Protein AF-0000000086526548 (afdb_homodimer)

pLDDT: mean 95.58, std 8.76, range [42.34, 98.94]

Organism: NCBI:txid488447

Secondary structure (DSSP, 8-state):
---HHHHHHHHHHHHHHHHHHHHHHHHH-TT----HHHHHHHHHHHHHHHHHHHHTT-/---HHHHHHHHHHHHHHHHHHHHHHHHH-TT----HHHHHHHHHHHHHHHHHHHHTT-

Structure (mmCIF, N/CA/C/O backbone):
data_AF-0000000086526548-model_v1
#
loop_
_entity.id
_entity.type
_entity.pdbx_description
1 polymer 'Uncharacterized protein'
#
loop_
_atom_site.group_PDB
_atom_site.id
_atom_site.type_symbol
_atom_site.label_atom_id
_atom_site.label_alt_id
_atom_site.label_comp_id
_atom_site.label_asym_id
_atom_site.label_entity_id
_atom_site.label_seq_id
_atom_site.pdbx_PDB_ins_code
_atom_site.Cartn_x
_atom_site.Cartn_y
_atom_site.Cartn_z
_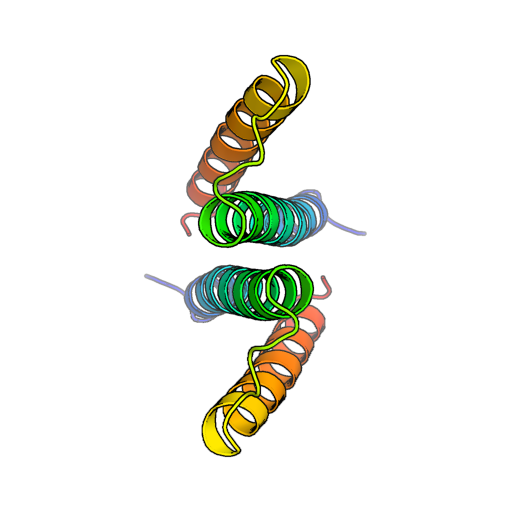atom_site.occupancy
_atom_site.B_iso_or_equiv
_atom_site.auth_seq_id
_atom_site.auth_comp_id
_atom_site.auth_asym_id
_atom_site.auth_atom_id
_atom_site.pdbx_PDB_model_num
ATOM 1 N N . MET A 1 1 ? -2.111 -13.156 -20.609 1 44.5 1 MET A N 1
ATOM 2 C CA . MET A 1 1 ? -3.146 -13.875 -19.875 1 44.5 1 MET A CA 1
ATOM 3 C C . MET A 1 1 ? -3.143 -13.492 -18.406 1 44.5 1 MET A C 1
ATOM 5 O O . MET A 1 1 ? -2.254 -13.898 -17.656 1 44.5 1 MET A O 1
ATOM 9 N N . TRP A 1 2 ? -3.625 -12.289 -18.078 1 61.19 2 TRP A N 1
ATOM 10 C CA . TRP A 1 2 ? -3.695 -11.867 -16.688 1 61.19 2 TRP A CA 1
ATOM 11 C C . TRP A 1 2 ? -4.523 -12.844 -15.859 1 61.19 2 TRP A C 1
ATOM 13 O O . TRP A 1 2 ? -5.664 -13.164 -16.219 1 61.19 2 TRP A O 1
ATOM 23 N N . THR A 1 3 ? -3.812 -13.68 -15.141 1 86.88 3 THR A N 1
ATOM 24 C CA . THR A 1 3 ? -4.582 -14.586 -14.297 1 86.88 3 THR A CA 1
ATOM 25 C C . THR A 1 3 ? -5.305 -13.82 -13.195 1 86.88 3 THR A C 1
ATOM 27 O O . THR A 1 3 ? -4.953 -12.672 -12.891 1 86.88 3 THR A O 1
ATOM 30 N N . GLN A 1 4 ? -6.445 -14.305 -12.828 1 94.06 4 GLN A N 1
ATOM 31 C CA . GLN A 1 4 ? -7.211 -13.805 -11.688 1 94.06 4 GLN A CA 1
ATOM 32 C C . GLN A 1 4 ? -6.297 -13.445 -10.523 1 94.06 4 GLN A C 1
ATOM 34 O O . GLN A 1 4 ? -6.508 -12.438 -9.852 1 94.06 4 GLN A O 1
ATOM 39 N N . ALA A 1 5 ? -5.254 -14.211 -10.352 1 94.19 5 ALA A N 1
ATOM 40 C CA . ALA A 1 5 ? -4.328 -13.953 -9.258 1 94.19 5 ALA A CA 1
ATOM 41 C C . ALA A 1 5 ? -3.584 -12.641 -9.461 1 94.19 5 ALA A C 1
ATOM 43 O O . ALA A 1 5 ? -3.443 -11.844 -8.531 1 94.19 5 ALA A O 1
ATOM 44 N N . ARG A 1 6 ? -3.184 -12.406 -10.695 1 95.12 6 ARG A N 1
ATOM 45 C CA . ARG A 1 6 ? -2.469 -11.172 -10.992 1 95.12 6 ARG A CA 1
ATOM 46 C C . ARG A 1 6 ? -3.365 -9.961 -10.773 1 95.12 6 ARG A C 1
ATOM 48 O O . ARG A 1 6 ? -2.938 -8.961 -10.195 1 95.12 6 ARG A O 1
ATOM 55 N N . ALA A 1 7 ? -4.547 -10.062 -11.211 1 97 7 ALA A N 1
ATOM 56 C CA . ALA A 1 7 ? -5.5 -8.961 -11.047 1 97 7 ALA A CA 1
ATOM 57 C C . ALA A 1 7 ? -5.793 -8.711 -9.57 1 97 7 ALA A C 1
ATOM 59 O O . ALA A 1 7 ? -5.867 -7.555 -9.141 1 97 7 ALA A O 1
ATOM 60 N N . GLU A 1 8 ? -5.887 -9.742 -8.844 1 98.19 8 GLU A N 1
ATOM 61 C CA . GLU A 1 8 ? -6.203 -9.609 -7.426 1 98.19 8 GLU A CA 1
ATOM 62 C C . GLU A 1 8 ? -5.008 -9.086 -6.637 1 98.19 8 GLU A C 1
ATOM 64 O O . GLU A 1 8 ? -5.172 -8.312 -5.688 1 98.19 8 GLU A O 1
ATOM 69 N N . LEU A 1 9 ? -3.809 -9.438 -7.043 1 98.06 9 LEU A N 1
ATOM 70 C CA . LEU A 1 9 ? -2.619 -8.922 -6.379 1 98.06 9 LEU A CA 1
ATOM 71 C C . LEU A 1 9 ? -2.404 -7.449 -6.715 1 98.06 9 LEU A C 1
ATOM 73 O O . LEU A 1 9 ? -1.974 -6.672 -5.863 1 98.06 9 LEU A O 1
ATOM 77 N N . ARG A 1 10 ? -2.762 -7.031 -7.891 1 97.88 10 ARG A N 1
ATOM 78 C CA . ARG A 1 10 ? -2.756 -5.613 -8.234 1 97.88 10 ARG A CA 1
ATOM 79 C C . ARG A 1 10 ? -3.773 -4.844 -7.395 1 97.88 10 ARG A C 1
ATOM 81 O O . ARG A 1 10 ? -3.48 -3.752 -6.902 1 97.88 10 ARG A O 1
ATOM 88 N N . GLU A 1 11 ? -4.945 -5.449 -7.305 1 98.75 11 GLU A N 1
ATOM 89 C CA . GLU A 1 11 ? -5.957 -4.836 -6.453 1 98.75 11 GLU A CA 1
ATOM 90 C C . GLU A 1 11 ? -5.457 -4.691 -5.016 1 98.75 11 GLU A C 1
ATOM 92 O O . GLU A 1 11 ? -5.703 -3.67 -4.371 1 98.75 11 GLU A O 1
ATOM 97 N N . LEU A 1 12 ? -4.723 -5.676 -4.504 1 98.88 12 LEU A N 1
ATOM 98 C CA . LEU A 1 12 ? -4.188 -5.625 -3.148 1 98.88 12 LEU A CA 1
ATOM 99 C C . LEU A 1 12 ? -3.211 -4.465 -2.992 1 98.88 12 LEU A C 1
ATOM 101 O O . LEU A 1 12 ? -3.25 -3.744 -1.992 1 98.88 12 LEU A O 1
ATOM 105 N N . VAL A 1 13 ? -2.396 -4.266 -4.016 1 98.88 13 VAL A N 1
ATOM 106 C CA . VAL A 1 13 ? -1.452 -3.154 -3.998 1 98.88 13 VAL A CA 1
ATOM 107 C C . VAL A 1 13 ? -2.213 -1.83 -3.992 1 98.88 13 VAL A C 1
ATOM 109 O O . VAL A 1 13 ? -1.91 -0.937 -3.199 1 98.88 13 VAL A O 1
ATOM 112 N N . GLU A 1 14 ? -3.244 -1.729 -4.758 1 98.75 14 GLU A N 1
ATOM 113 C CA . GLU A 1 14 ? -4.02 -0.499 -4.887 1 98.75 14 GLU A CA 1
ATOM 114 C C . GLU A 1 14 ? -4.793 -0.197 -3.607 1 98.75 14 GLU A C 1
ATOM 116 O O . GLU A 1 14 ? -4.824 0.947 -3.148 1 98.75 14 GLU A O 1
ATOM 121 N N . VAL A 1 15 ? -5.422 -1.222 -3.076 1 98.94 15 VAL A N 1
ATOM 122 C CA . VAL A 1 15 ? -6.215 -1.038 -1.866 1 98.94 15 VAL A CA 1
ATOM 123 C C . VAL A 1 15 ? -5.297 -0.685 -0.697 1 98.94 15 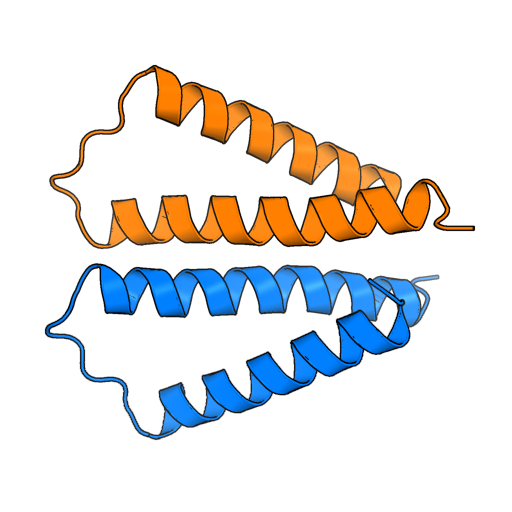VAL A C 1
ATOM 125 O O . VAL A 1 15 ? -5.641 0.154 0.139 1 98.94 15 VAL A O 1
ATOM 128 N N . THR A 1 16 ? -4.133 -1.259 -0.66 1 98.94 16 THR A N 1
ATOM 129 C CA . THR A 1 16 ? -3.156 -0.959 0.382 1 98.94 16 THR A CA 1
ATOM 130 C C . THR A 1 16 ? -2.738 0.507 0.326 1 98.94 16 THR A C 1
ATOM 132 O O . THR A 1 16 ? -2.693 1.186 1.354 1 98.94 16 THR A O 1
ATOM 135 N N . ALA A 1 17 ? -2.461 0.95 -0.827 1 98.94 17 ALA A N 1
ATOM 136 C CA . ALA A 1 17 ? -2.078 2.352 -0.982 1 98.94 17 ALA A CA 1
ATOM 137 C C . ALA A 1 17 ? -3.219 3.279 -0.579 1 98.94 17 ALA A C 1
ATOM 139 O O . ALA A 1 17 ? -2.998 4.281 0.105 1 98.94 17 ALA A O 1
ATOM 140 N N . TRP A 1 18 ? -4.406 2.967 -1.001 1 98.88 18 TRP A N 1
ATOM 141 C CA . TRP A 1 18 ? -5.559 3.807 -0.688 1 98.88 18 TRP A CA 1
ATOM 142 C C . TRP A 1 18 ? -5.77 3.904 0.819 1 98.88 18 TRP A C 1
ATOM 144 O O . TRP A 1 18 ? -5.961 4.996 1.355 1 98.88 18 TRP A O 1
ATOM 154 N N . LEU A 1 19 ? -5.746 2.801 1.525 1 98.94 19 LEU A N 1
ATOM 155 C CA . LEU A 1 19 ? -5.969 2.75 2.967 1 98.94 19 LEU A CA 1
ATOM 156 C C . LEU A 1 19 ? -4.902 3.551 3.709 1 98.94 19 LEU A C 1
ATOM 158 O O . LEU A 1 19 ? -5.223 4.332 4.609 1 98.94 19 LEU A O 1
ATOM 162 N N . ALA A 1 20 ? -3.678 3.373 3.266 1 98.88 20 ALA A N 1
ATOM 163 C CA . ALA A 1 20 ? -2.576 4.082 3.912 1 98.88 20 ALA A CA 1
ATOM 164 C C . ALA A 1 20 ? -2.707 5.59 3.719 1 98.88 20 ALA A C 1
ATOM 166 O O . ALA A 1 20 ? -2.467 6.363 4.648 1 98.88 20 ALA A O 1
ATOM 167 N N . THR A 1 21 ? -3.102 5.992 2.529 1 98.62 21 THR A N 1
ATOM 168 C CA . THR A 1 21 ? -3.32 7.406 2.242 1 98.62 21 THR A CA 1
ATOM 169 C C . THR A 1 21 ? -4.438 7.965 3.117 1 98.62 21 THR A C 1
ATOM 171 O O . THR A 1 21 ? -4.301 9.047 3.695 1 98.62 21 THR A O 1
ATOM 174 N N . TYR A 1 22 ? -5.5 7.27 3.17 1 98.31 22 TYR A N 1
ATOM 175 C CA . TYR A 1 22 ? -6.652 7.668 3.973 1 98.31 22 TYR A CA 1
ATOM 176 C C . TYR A 1 22 ? -6.254 7.879 5.43 1 98.31 22 TYR A C 1
ATOM 178 O O . TYR A 1 22 ? -6.516 8.938 6.004 1 98.31 22 TYR A O 1
ATOM 186 N N . GLU A 1 23 ? -5.578 6.93 6.004 1 98.38 23 GLU A N 1
ATOM 187 C CA . GLU A 1 23 ? -5.191 6.961 7.41 1 98.38 23 GLU A CA 1
ATOM 188 C C . GLU A 1 23 ? -4.191 8.078 7.688 1 98.38 23 GLU A C 1
ATOM 190 O O . GLU A 1 23 ? -4.32 8.805 8.672 1 98.38 23 GLU A O 1
ATOM 195 N N . ALA A 1 24 ? -3.273 8.219 6.812 1 97.62 24 ALA A N 1
ATOM 196 C CA . ALA A 1 24 ? -2.246 9.242 6.988 1 97.62 24 ALA A CA 1
ATOM 197 C C . ALA A 1 24 ? -2.85 10.641 6.898 1 97.62 24 ALA A C 1
ATOM 199 O O . ALA A 1 24 ? -2.461 11.539 7.652 1 97.62 24 ALA A O 1
ATOM 200 N N . THR A 1 25 ? -3.766 10.781 5.922 1 96.69 25 THR A N 1
ATOM 201 C CA . THR A 1 25 ? -4.418 12.078 5.758 1 96.69 25 THR A CA 1
ATOM 202 C C . THR A 1 25 ? -5.18 12.461 7.023 1 96.69 25 THR A C 1
ATOM 204 O O . THR A 1 25 ? -5.059 13.594 7.504 1 96.69 25 THR A O 1
ATOM 207 N N . LEU A 1 26 ? -5.902 11.594 7.586 1 96.31 26 LEU A N 1
ATOM 208 C CA . LEU A 1 26 ? -6.684 11.867 8.789 1 96.31 26 LEU A CA 1
ATOM 209 C C . LEU A 1 26 ? -5.773 12.133 9.977 1 96.31 26 LEU A C 1
ATOM 211 O O . LEU A 1 26 ? -6.078 12.977 10.82 1 96.31 26 LEU A O 1
ATOM 215 N N . ALA A 1 27 ? -4.711 11.367 9.992 1 96.31 27 ALA A N 1
ATOM 216 C CA . ALA A 1 27 ? -3.758 11.547 11.078 1 96.31 27 ALA A CA 1
ATOM 217 C C . ALA A 1 27 ? -3.08 12.914 10.992 1 96.31 27 ALA A C 1
ATOM 219 O O . ALA A 1 27 ? -2.811 13.547 12.016 1 96.31 27 ALA A O 1
ATOM 220 N N . ALA A 1 28 ? -2.828 13.336 9.789 1 93.31 28 ALA A N 1
ATOM 221 C CA . ALA A 1 28 ? -2.088 14.578 9.555 1 93.31 28 ALA A CA 1
ATOM 222 C C . ALA A 1 28 ? -2.998 15.797 9.695 1 93.31 28 ALA A C 1
ATOM 224 O O . ALA A 1 28 ? -2.543 16.875 10.07 1 93.31 28 ALA A O 1
ATOM 225 N N . LYS A 1 29 ? -4.211 15.688 9.367 1 92.12 29 LYS A N 1
ATOM 226 C CA . LYS A 1 29 ? -5.203 16.75 9.453 1 92.12 29 LYS A CA 1
ATOM 227 C C . LYS A 1 29 ? -6.371 16.359 10.352 1 92.12 29 LYS A C 1
ATOM 229 O O . LYS A 1 29 ? -7.422 15.938 9.859 1 92.12 29 LYS A O 1
ATOM 234 N N . ARG A 1 30 ? -6.242 16.594 11.516 1 88.12 30 ARG A N 1
ATOM 235 C CA . ARG A 1 30 ? -7.156 16.078 12.523 1 88.12 30 ARG A CA 1
ATOM 236 C C . ARG A 1 30 ? -8.508 16.766 12.453 1 88.12 30 ARG A C 1
ATOM 238 O O . ARG A 1 30 ? -9.5 16.266 12.992 1 88.12 30 ARG A O 1
ATOM 245 N N . GLU A 1 31 ? -8.508 17.906 11.82 1 93.19 31 GLU A N 1
ATOM 246 C CA . GLU A 1 31 ? -9.758 18.656 11.727 1 93.19 31 GLU A CA 1
ATOM 247 C C . GLU A 1 31 ? -10.695 18.031 10.695 1 93.19 31 GLU A C 1
ATOM 249 O O . GLU A 1 31 ? -11.883 18.359 10.648 1 93.19 31 GLU A O 1
ATOM 254 N N . ILE A 1 32 ? -10.164 17.172 9.852 1 94.06 32 ILE A N 1
ATOM 255 C CA . ILE A 1 32 ? -10.977 16.531 8.828 1 94.06 32 ILE A CA 1
ATOM 256 C C . ILE A 1 32 ? -11.898 15.5 9.469 1 94.06 32 ILE A C 1
ATOM 258 O O . ILE A 1 32 ? -11.438 14.617 10.203 1 94.06 32 ILE A O 1
ATOM 262 N N . GLU A 1 33 ? -13.164 15.688 9.258 1 95.94 33 GLU A N 1
ATOM 263 C CA . GLU A 1 33 ? -14.164 14.695 9.641 1 95.94 33 GLU A CA 1
ATOM 264 C C . GLU A 1 33 ? -14.656 13.914 8.43 1 95.94 33 GLU A C 1
ATOM 266 O O . GLU A 1 33 ? -15.359 14.461 7.574 1 95.94 33 GLU A O 1
ATOM 271 N N . PRO A 1 34 ? -14.32 12.648 8.406 1 96.5 34 PRO A N 1
ATOM 272 C CA . PRO A 1 34 ? -14.773 11.891 7.238 1 96.5 34 PRO A CA 1
ATOM 273 C C . PRO A 1 34 ? -16.297 11.797 7.148 1 96.5 34 PRO A C 1
ATOM 275 O O . PRO A 1 34 ? -16.969 11.742 8.172 1 96.5 34 PRO A O 1
ATOM 278 N N . THR A 1 35 ? -16.766 11.828 5.914 1 97.69 35 THR A N 1
ATOM 279 C CA . THR A 1 35 ? -18.188 11.609 5.688 1 97.69 35 THR A CA 1
ATOM 280 C C . THR A 1 35 ? -18.562 10.156 5.969 1 97.69 35 THR A C 1
ATOM 282 O O . THR A 1 35 ? -17.688 9.289 6.059 1 97.69 35 THR A O 1
ATOM 285 N N . ALA A 1 36 ? -19.812 9.875 6.098 1 97.44 36 ALA A N 1
ATOM 286 C CA . ALA A 1 36 ? -20.297 8.508 6.277 1 97.44 36 ALA A CA 1
ATOM 287 C C . ALA A 1 36 ? -19.891 7.629 5.102 1 97.44 36 ALA A C 1
ATOM 289 O O . ALA A 1 36 ? -19.5 6.477 5.285 1 97.44 36 ALA A O 1
ATOM 290 N N . GLU A 1 37 ? -19.969 8.18 3.938 1 98.25 37 GLU A N 1
ATOM 291 C CA . GLU A 1 37 ? -19.594 7.449 2.73 1 98.25 37 GLU A CA 1
ATOM 292 C C . GLU A 1 37 ? -18.109 7.09 2.74 1 98.25 37 GLU A C 1
ATOM 294 O O . GLU A 1 37 ? -17.734 5.98 2.357 1 98.25 37 GLU A O 1
ATOM 299 N N . ALA A 1 38 ? -17.25 7.914 3.148 1 97.75 38 ALA A N 1
ATOM 300 C CA . ALA A 1 38 ? -15.805 7.676 3.209 1 97.75 38 ALA A CA 1
ATOM 301 C C . ALA A 1 38 ? -15.477 6.582 4.223 1 97.75 38 ALA A C 1
ATOM 303 O O . ALA A 1 38 ? -14.633 5.723 3.967 1 97.75 38 ALA A O 1
ATOM 304 N N . ARG A 1 39 ? -16.188 6.625 5.332 1 98.25 39 ARG A N 1
ATOM 305 C CA . ARG A 1 39 ? -15.984 5.617 6.367 1 98.25 39 ARG A CA 1
ATOM 306 C C . ARG A 1 39 ? -16.406 4.234 5.883 1 98.25 39 ARG A C 1
ATOM 308 O O . ARG A 1 39 ? -15.727 3.24 6.141 1 98.25 39 ARG A O 1
ATOM 315 N N . GLU A 1 40 ? -17.484 4.254 5.199 1 98.56 40 GLU A N 1
ATOM 316 C CA . GLU A 1 40 ? -17.953 2.984 4.66 1 98.56 40 GLU A CA 1
ATOM 317 C C . GLU A 1 40 ? -17 2.426 3.621 1 98.56 40 GLU A C 1
ATOM 319 O O . GLU A 1 40 ? -16.703 1.227 3.613 1 98.56 40 GLU A O 1
ATOM 324 N N . ASN A 1 41 ? -16.531 3.271 2.734 1 98.75 41 ASN A N 1
ATOM 325 C CA . ASN A 1 41 ? -15.555 2.857 1.733 1 98.75 41 ASN A CA 1
ATOM 326 C C . ASN A 1 41 ? -14.281 2.32 2.381 1 98.75 41 ASN A C 1
ATOM 328 O O . ASN A 1 41 ? -13.727 1.319 1.927 1 98.75 41 ASN A O 1
ATOM 332 N N . TYR A 1 42 ? -13.875 2.926 3.432 1 98.81 42 TYR A N 1
ATOM 333 C CA . TYR A 1 42 ? -12.719 2.473 4.191 1 98.81 42 TYR A CA 1
ATOM 334 C C . TYR A 1 42 ? -12.938 1.064 4.734 1 98.81 42 TYR A C 1
ATOM 336 O O . TYR A 1 42 ? -12.094 0.182 4.543 1 98.81 42 TYR A O 1
ATOM 344 N N . HIS A 1 43 ? -14.047 0.845 5.324 1 98.81 43 HIS A N 1
ATOM 345 C CA . HIS A 1 43 ? -14.344 -0.457 5.91 1 98.81 43 HIS A CA 1
ATOM 346 C C . HIS A 1 43 ? -14.383 -1.545 4.844 1 98.81 43 HIS A C 1
ATOM 348 O O . HIS A 1 43 ? -13.852 -2.639 5.043 1 98.81 43 HIS A O 1
ATOM 354 N N . ARG A 1 44 ? -15.008 -1.229 3.691 1 98.88 44 ARG A N 1
ATOM 355 C CA . ARG A 1 44 ? -15.07 -2.189 2.594 1 98.88 44 ARG A CA 1
ATOM 356 C C . ARG A 1 44 ? -13.664 -2.547 2.105 1 98.88 44 ARG A C 1
ATOM 358 O O . ARG A 1 44 ? -13.375 -3.715 1.846 1 98.88 44 ARG A O 1
ATOM 365 N N . LYS A 1 45 ? -12.836 -1.561 2.043 1 98.94 45 LYS A N 1
ATOM 366 C CA . LYS A 1 45 ? -11.484 -1.77 1.534 1 98.94 45 LYS A CA 1
ATOM 367 C C . LYS A 1 45 ? -10.625 -2.518 2.551 1 98.94 45 LYS A C 1
ATOM 369 O O . LYS A 1 45 ? -9.766 -3.318 2.174 1 98.94 45 LYS A O 1
ATOM 374 N N . VAL A 1 46 ? -10.844 -2.281 3.822 1 98.94 46 VAL A N 1
ATOM 375 C CA . VAL A 1 46 ? -10.164 -3.051 4.855 1 98.94 46 VAL A CA 1
ATOM 376 C C . VAL A 1 46 ? -10.516 -4.531 4.715 1 98.94 46 VAL A C 1
ATOM 378 O O . VAL A 1 46 ? -9.625 -5.391 4.723 1 98.94 46 VAL A O 1
ATOM 381 N N . MET A 1 47 ? -11.758 -4.762 4.543 1 98.88 47 MET A N 1
ATOM 382 C CA . MET A 1 47 ? -12.211 -6.145 4.422 1 98.88 47 MET A CA 1
ATOM 383 C C . MET A 1 47 ? -11.641 -6.797 3.168 1 98.88 47 MET A C 1
ATOM 385 O O . MET A 1 47 ? -11.211 -7.953 3.205 1 98.88 47 MET A O 1
ATOM 389 N N . ARG A 1 48 ? -11.633 -6.059 2.049 1 98.94 48 ARG A N 1
ATOM 390 C CA . ARG A 1 48 ? -11.094 -6.582 0.798 1 98.94 48 ARG A CA 1
ATOM 391 C C . ARG A 1 48 ? -9.609 -6.879 0.923 1 98.94 48 ARG A C 1
ATOM 393 O O . ARG A 1 48 ? -9.125 -7.898 0.419 1 98.94 48 ARG A O 1
ATOM 400 N N . LYS A 1 49 ? -8.906 -6.012 1.604 1 98.94 49 LYS A N 1
ATOM 401 C CA . LYS A 1 49 ? -7.484 -6.246 1.843 1 98.94 49 LYS A CA 1
ATOM 402 C C . LYS A 1 49 ? -7.266 -7.527 2.645 1 98.94 49 LYS A C 1
ATOM 404 O O . LYS A 1 49 ? -6.406 -8.344 2.299 1 98.94 49 LYS A O 1
ATOM 409 N N . MET A 1 50 ? -8.008 -7.676 3.666 1 98.81 50 MET A N 1
ATOM 410 C CA . MET A 1 50 ? -7.883 -8.859 4.512 1 98.81 50 MET A CA 1
ATOM 411 C C . MET A 1 50 ? -8.188 -10.125 3.719 1 98.81 50 MET A C 1
ATOM 413 O O . MET A 1 50 ? -7.492 -11.133 3.865 1 98.81 50 MET A O 1
ATOM 417 N N . GLU A 1 51 ? -9.219 -10.07 2.951 1 98.81 51 GLU A N 1
ATOM 418 C CA . GLU A 1 51 ? -9.594 -11.203 2.107 1 98.81 51 GLU A CA 1
ATOM 419 C C . GLU A 1 51 ? -8.453 -11.594 1.167 1 98.81 51 GLU A C 1
ATOM 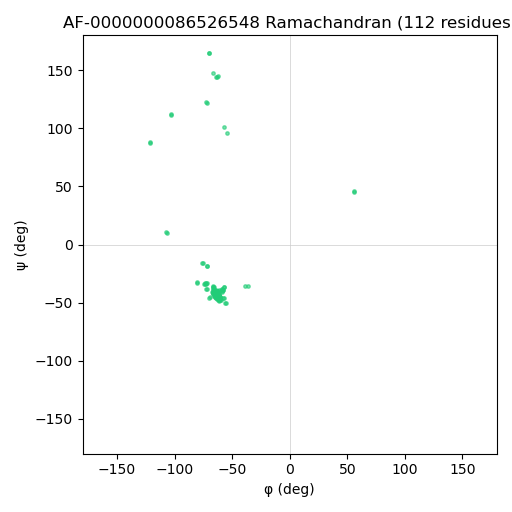421 O O . GLU A 1 51 ? -8.078 -12.766 1.084 1 98.81 51 GLU A O 1
ATOM 426 N N . LEU A 1 52 ? -7.863 -10.617 0.536 1 98.5 52 LEU A N 1
ATOM 427 C CA . LEU A 1 52 ? -6.816 -10.875 -0.448 1 98.5 52 LEU A CA 1
ATOM 428 C C . LEU A 1 52 ? -5.531 -11.336 0.233 1 98.5 52 LEU A C 1
ATOM 430 O O . LEU A 1 52 ? -4.84 -12.227 -0.27 1 98.5 52 LEU A O 1
ATOM 434 N N . MET A 1 53 ? -5.227 -10.773 1.339 1 98.44 53 MET A N 1
ATOM 435 C CA . MET A 1 53 ? -4.07 -11.219 2.111 1 98.44 53 MET A CA 1
ATOM 436 C C . MET A 1 53 ? -4.227 -12.672 2.539 1 98.44 53 MET A C 1
ATOM 438 O O . MET A 1 53 ? -3.27 -13.445 2.488 1 98.44 53 MET A O 1
ATOM 442 N N . GLY A 1 54 ? -5.398 -12.984 3.016 1 97.69 54 GLY A N 1
ATOM 443 C CA . GLY A 1 54 ? -5.68 -14.352 3.41 1 97.69 54 GLY A CA 1
ATOM 444 C C . GLY A 1 54 ? -5.637 -15.328 2.25 1 97.69 54 GLY A C 1
ATOM 445 O O . GLY A 1 54 ? -5.055 -16.406 2.363 1 97.69 54 GLY A O 1
ATOM 446 N N . LYS A 1 55 ? -6.258 -14.977 1.134 1 96.94 55 LYS A N 1
ATOM 447 C CA . LYS A 1 55 ? -6.344 -15.82 -0.053 1 96.94 55 LYS A CA 1
ATOM 448 C C . LYS A 1 55 ? -4.957 -16.219 -0.554 1 96.94 55 LYS A C 1
ATOM 450 O O . LYS A 1 55 ? -4.746 -17.344 -0.996 1 96.94 55 LYS A O 1
ATOM 455 N N . TYR A 1 56 ? -4.02 -15.266 -0.42 1 95.88 56 TYR A N 1
ATOM 456 C CA . TYR A 1 56 ? -2.691 -15.5 -0.975 1 95.88 56 TYR A CA 1
ATOM 457 C C . TYR A 1 56 ? -1.676 -15.758 0.132 1 95.88 56 TYR A C 1
ATOM 459 O O . TYR A 1 56 ? -0.468 -15.773 -0.116 1 95.88 56 TYR A O 1
ATOM 467 N N . GLU A 1 57 ? -2.215 -15.938 1.314 1 95.5 57 GLU A N 1
ATOM 468 C CA . GLU A 1 57 ? -1.431 -16.297 2.492 1 95.5 57 GLU A CA 1
ATOM 469 C C . GLU A 1 57 ? -0.308 -15.289 2.734 1 95.5 57 GLU A C 1
ATOM 471 O O . GLU A 1 57 ? 0.846 -15.68 2.932 1 95.5 57 GLU A O 1
ATOM 476 N N . LEU A 1 58 ? -0.623 -14.141 2.652 1 96.06 58 LEU A N 1
ATOM 477 C CA . LEU A 1 58 ? 0.324 -13.047 2.859 1 96.06 58 LEU A CA 1
ATOM 478 C C . LEU A 1 58 ? 0.188 -12.469 4.262 1 96.06 58 LEU A C 1
ATOM 480 O O . LEU A 1 58 ? -0.881 -12.547 4.871 1 96.06 58 LEU A O 1
ATOM 484 N N . MET B 1 1 ? 6.457 -23.469 4.062 1 42.34 1 MET B N 1
ATOM 485 C CA . MET B 1 1 ? 7.449 -23.141 3.043 1 42.34 1 MET B CA 1
ATOM 486 C C . MET B 1 1 ? 7.168 -21.781 2.42 1 42.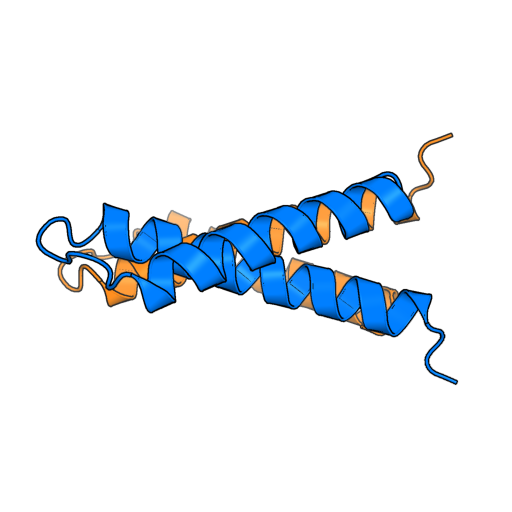34 1 MET B C 1
ATOM 488 O O . MET B 1 1 ? 6.293 -21.641 1.563 1 42.34 1 MET B O 1
ATOM 492 N N . TRP B 1 2 ? 7.25 -20.703 3.213 1 59.88 2 TRP B N 1
ATOM 493 C CA . TRP B 1 2 ? 7.035 -19.375 2.656 1 59.88 2 TRP B CA 1
ATOM 494 C C . TRP B 1 2 ? 7.953 -19.125 1.463 1 59.88 2 TRP B C 1
ATOM 496 O O . TRP B 1 2 ? 9.172 -19.266 1.57 1 59.88 2 TRP B O 1
ATOM 506 N N . THR B 1 3 ? 7.43 -19.359 0.274 1 86.81 3 THR B N 1
ATOM 507 C CA . THR B 1 3 ? 8.273 -19.188 -0.903 1 86.81 3 THR B CA 1
ATOM 508 C C . THR B 1 3 ? 8.742 -17.734 -1.022 1 86.81 3 THR B C 1
ATOM 510 O O . THR B 1 3 ? 8.156 -16.844 -0.42 1 86.81 3 THR B O 1
ATOM 513 N N . GLN B 1 4 ? 9.938 -17.594 -1.498 1 93.88 4 GLN B N 1
ATOM 514 C CA . GLN B 1 4 ? 10.508 -16.297 -1.847 1 93.88 4 GLN B CA 1
ATOM 515 C C . GLN B 1 4 ? 9.453 -15.367 -2.441 1 93.88 4 GLN B C 1
ATOM 517 O O . GLN B 1 4 ? 9.43 -14.172 -2.141 1 93.88 4 GLN B O 1
ATOM 522 N N . ALA B 1 5 ? 8.555 -15.922 -3.188 1 94.12 5 ALA B N 1
ATOM 523 C CA . ALA B 1 5 ? 7.512 -15.117 -3.814 1 94.12 5 ALA B CA 1
ATOM 524 C C . ALA B 1 5 ? 6.559 -14.539 -2.768 1 94.12 5 ALA B C 1
ATOM 526 O O . ALA B 1 5 ? 6.207 -13.359 -2.826 1 94.12 5 ALA B O 1
ATOM 527 N N . ARG B 1 6 ? 6.219 -15.344 -1.787 1 95.12 6 ARG B N 1
ATOM 528 C CA . ARG B 1 6 ? 5.316 -14.875 -0.737 1 95.12 6 ARG B CA 1
ATOM 529 C C . ARG B 1 6 ? 5.961 -13.766 0.082 1 95.12 6 ARG B C 1
ATOM 531 O O . ARG B 1 6 ? 5.316 -12.758 0.384 1 95.12 6 ARG B O 1
ATOM 538 N N . ALA B 1 7 ? 7.18 -13.945 0.394 1 96.94 7 ALA B N 1
ATOM 539 C CA . ALA B 1 7 ? 7.902 -12.938 1.163 1 96.94 7 ALA B CA 1
ATOM 540 C C . ALA B 1 7 ? 8.023 -11.633 0.379 1 96.94 7 ALA B C 1
ATOM 542 O O . ALA B 1 7 ? 7.863 -10.547 0.939 1 96.94 7 ALA B O 1
ATOM 543 N N . GLU B 1 8 ? 8.258 -11.75 -0.86 1 98.12 8 GLU B N 1
ATOM 544 C CA . GLU B 1 8 ? 8.43 -10.57 -1.698 1 98.12 8 GLU B CA 1
ATOM 545 C C . GLU B 1 8 ? 7.098 -9.859 -1.938 1 98.12 8 GLU B C 1
ATOM 547 O O . GLU B 1 8 ? 7.043 -8.633 -1.999 1 98.12 8 GLU B O 1
ATOM 552 N N . LEU B 1 9 ? 6.008 -10.617 -2.025 1 98 9 LEU B N 1
ATOM 553 C CA . LEU B 1 9 ? 4.695 -10 -2.189 1 98 9 LEU B CA 1
ATOM 554 C C . LEU B 1 9 ? 4.25 -9.32 -0.898 1 98 9 LEU B C 1
ATOM 556 O O . LEU B 1 9 ? 3.615 -8.266 -0.935 1 98 9 LEU B O 1
ATOM 560 N N . ARG B 1 10 ? 4.621 -9.852 0.222 1 97.88 10 ARG B N 1
ATOM 561 C CA . ARG B 1 10 ? 4.387 -9.172 1.492 1 97.88 10 ARG B CA 1
ATOM 562 C C . ARG B 1 10 ? 5.18 -7.871 1.573 1 97.88 10 ARG B C 1
ATOM 564 O O . ARG B 1 10 ? 4.664 -6.848 2.025 1 97.88 10 ARG B O 1
ATOM 571 N N . GLU B 1 11 ? 6.43 -7.984 1.165 1 98.69 11 GLU B N 1
ATOM 572 C CA . GLU B 1 11 ? 7.25 -6.781 1.117 1 98.69 11 GLU B CA 1
ATOM 573 C C . GLU B 1 11 ? 6.621 -5.719 0.216 1 98.69 11 GLU B C 1
ATOM 575 O O . GLU B 1 11 ? 6.633 -4.531 0.545 1 98.69 11 GLU B O 1
ATOM 580 N N . LEU B 1 12 ? 6.035 -6.121 -0.908 1 98.88 12 LEU B N 1
ATOM 581 C CA . LEU B 1 12 ? 5.391 -5.188 -1.827 1 98.88 12 LEU B CA 1
ATOM 582 C C . LEU B 1 12 ? 4.215 -4.488 -1.156 1 98.88 12 LEU B C 1
ATOM 584 O O . LEU B 1 12 ? 4.047 -3.275 -1.299 1 98.88 12 LEU B O 1
ATOM 588 N N . VAL B 1 13 ? 3.463 -5.25 -0.374 1 98.88 13 VAL B N 1
ATOM 589 C CA . VAL B 1 13 ? 2.34 -4.672 0.359 1 98.88 13 VAL B CA 1
ATOM 590 C C . VAL B 1 13 ? 2.852 -3.666 1.385 1 98.88 13 VAL B C 1
ATOM 592 O O . VAL B 1 13 ? 2.334 -2.551 1.481 1 98.88 13 VAL B O 1
ATOM 595 N N . GLU B 1 14 ? 3.908 -3.975 2.051 1 98.75 14 GLU B N 1
ATOM 596 C CA . GLU B 1 14 ? 4.461 -3.127 3.105 1 98.75 14 GLU B CA 1
ATOM 597 C C . GLU B 1 14 ? 5.066 -1.853 2.527 1 98.75 14 GLU B C 1
ATOM 599 O O . GLU B 1 14 ? 4.855 -0.761 3.061 1 98.75 14 GLU B O 1
ATOM 604 N N . VAL B 1 15 ? 5.824 -2.018 1.478 1 98.94 15 VAL B N 1
ATOM 605 C CA . VAL B 1 15 ? 6.477 -0.866 0.862 1 98.94 15 VAL B CA 1
ATOM 606 C C . VAL B 1 15 ? 5.426 0.062 0.257 1 98.94 15 VAL B C 1
ATOM 608 O O . VAL B 1 15 ? 5.551 1.286 0.335 1 98.94 15 VAL B O 1
ATOM 611 N N . THR B 1 16 ? 4.367 -0.505 -0.286 1 98.94 16 THR B N 1
ATOM 612 C CA . THR B 1 16 ? 3.279 0.285 -0.848 1 98.94 16 THR B CA 1
ATOM 613 C C . THR B 1 16 ? 2.611 1.131 0.232 1 98.94 16 THR B C 1
ATOM 615 O O . THR B 1 16 ? 2.367 2.322 0.032 1 98.94 16 THR B O 1
ATOM 618 N N . ALA B 1 17 ? 2.354 0.514 1.307 1 98.94 17 ALA B N 1
ATOM 619 C CA . ALA B 1 17 ? 1.74 1.252 2.408 1 98.94 17 ALA B CA 1
ATOM 620 C C . ALA B 1 17 ? 2.664 2.357 2.908 1 98.94 17 ALA B C 1
ATOM 622 O O . ALA B 1 17 ? 2.219 3.479 3.166 1 98.94 17 ALA B O 1
ATOM 623 N N . TRP B 1 18 ? 3.916 2.064 3.07 1 98.88 18 TRP B N 1
ATOM 624 C CA . TRP B 1 18 ? 4.875 3.045 3.566 1 98.88 18 TRP B CA 1
ATOM 625 C C . TRP B 1 18 ? 4.949 4.254 2.639 1 98.88 18 TRP B C 1
ATOM 627 O O . TRP B 1 18 ? 4.902 5.398 3.094 1 98.88 18 TRP B O 1
ATOM 637 N N . LEU B 1 19 ? 5.066 4.047 1.344 1 98.88 19 LEU B N 1
ATOM 638 C CA . LEU B 1 19 ? 5.18 5.113 0.353 1 98.88 19 LEU B CA 1
ATOM 639 C C . LEU B 1 19 ? 3.938 5.996 0.354 1 98.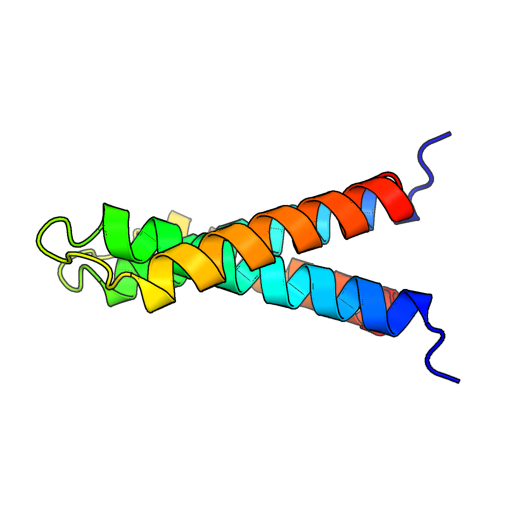88 19 LEU B C 1
ATOM 641 O O . LEU B 1 19 ? 4.043 7.223 0.349 1 98.88 19 LEU B O 1
ATOM 645 N N . ALA B 1 20 ? 2.797 5.328 0.421 1 98.88 20 ALA B N 1
ATOM 646 C CA . ALA B 1 20 ? 1.541 6.074 0.416 1 98.88 20 ALA B CA 1
ATOM 647 C C . ALA B 1 20 ? 1.411 6.941 1.665 1 98.88 20 ALA B C 1
ATOM 649 O O . ALA B 1 20 ? 0.966 8.086 1.59 1 98.88 20 ALA B O 1
ATOM 650 N N . THR B 1 21 ? 1.833 6.391 2.799 1 98.62 21 THR B N 1
ATOM 651 C CA . THR B 1 21 ? 1.816 7.145 4.047 1 98.62 21 THR B CA 1
ATOM 652 C C . THR B 1 21 ? 2.742 8.352 3.965 1 98.62 21 THR B C 1
ATOM 654 O O . THR B 1 21 ? 2.363 9.461 4.348 1 98.62 21 THR B O 1
ATOM 657 N N . TYR B 1 22 ? 3.902 8.133 3.498 1 98.31 22 TYR B N 1
ATOM 658 C CA . TYR B 1 22 ? 4.898 9.188 3.344 1 98.31 22 TYR B CA 1
ATOM 659 C C . TYR B 1 22 ? 4.363 10.32 2.484 1 98.31 22 TYR B C 1
ATOM 661 O O . TYR B 1 22 ? 4.383 11.484 2.896 1 98.31 22 TYR B O 1
ATOM 669 N N . GLU B 1 23 ? 3.824 10.008 1.346 1 98.38 23 GLU B N 1
ATOM 670 C CA . GLU B 1 23 ? 3.33 10.992 0.386 1 98.38 23 GLU B CA 1
ATOM 671 C C . GLU B 1 23 ? 2.127 11.75 0.943 1 98.38 23 GLU B C 1
ATOM 673 O O . GLU B 1 23 ? 2.047 12.977 0.82 1 98.38 23 GLU B O 1
ATOM 678 N N . ALA B 1 24 ? 1.261 11.039 1.562 1 97.62 24 ALA B N 1
ATOM 679 C CA . ALA B 1 24 ? 0.057 11.656 2.111 1 97.62 24 ALA B CA 1
ATOM 680 C C . ALA B 1 24 ? 0.403 12.617 3.248 1 97.62 24 ALA B C 1
ATOM 682 O O . ALA B 1 24 ? -0.196 13.688 3.369 1 97.62 24 ALA B O 1
ATOM 683 N N . THR B 1 25 ? 1.35 12.148 4.082 1 96.62 25 THR B N 1
ATOM 684 C CA . THR B 1 25 ? 1.766 12.992 5.199 1 96.62 25 THR B CA 1
ATOM 685 C C . THR B 1 25 ? 2.35 14.312 4.691 1 96.62 25 THR B C 1
ATOM 687 O O . THR B 1 25 ? 1.994 15.383 5.184 1 96.62 25 THR B O 1
ATOM 690 N N . LEU B 1 26 ? 3.182 14.266 3.73 1 96.38 26 LEU B N 1
ATOM 691 C CA . LEU B 1 26 ? 3.807 15.469 3.186 1 96.38 26 LEU B CA 1
ATOM 692 C C . LEU B 1 26 ? 2.77 16.359 2.512 1 96.38 26 LEU B C 1
ATOM 694 O O . LEU B 1 26 ? 2.855 17.594 2.592 1 96.38 26 LEU B O 1
ATOM 698 N N . ALA B 1 27 ? 1.858 15.688 1.853 1 96.19 27 ALA B N 1
ATOM 699 C CA . ALA B 1 27 ? 0.807 16.438 1.178 1 96.19 27 ALA B CA 1
ATOM 700 C C . ALA B 1 27 ? -0.094 17.156 2.188 1 96.19 27 ALA B C 1
ATOM 702 O O . ALA B 1 27 ? -0.554 18.266 1.942 1 96.19 27 ALA B O 1
ATOM 703 N N . ALA B 1 28 ? -0.322 16.5 3.293 1 93.25 28 ALA B N 1
ATOM 704 C CA . ALA B 1 28 ? -1.247 17 4.301 1 93.25 28 ALA B CA 1
ATOM 705 C C . ALA B 1 28 ? -0.579 18.062 5.172 1 93.25 28 ALA B C 1
ATOM 707 O O . ALA B 1 28 ? -1.245 18.969 5.688 1 93.25 28 ALA B O 1
ATOM 708 N N . LYS B 1 29 ? 0.64 17.969 5.414 1 91.88 29 LYS B N 1
ATOM 709 C CA . LYS B 1 29 ? 1.415 18.906 6.219 1 91.88 29 LYS B CA 1
ATOM 710 C C . LYS B 1 29 ? 2.562 19.5 5.414 1 91.88 29 LYS B C 1
ATOM 712 O O . LYS B 1 29 ? 3.707 19.062 5.523 1 91.88 29 LYS B O 1
ATOM 717 N N . ARG B 1 30 ? 2.309 20.484 4.805 1 88.19 30 ARG B N 1
ATOM 718 C CA . ARG B 1 30 ? 3.219 21.062 3.814 1 88.19 30 ARG B CA 1
ATOM 719 C C . ARG B 1 30 ? 4.43 21.703 4.488 1 88.19 30 ARG B C 1
ATOM 721 O O . ARG B 1 30 ? 5.445 21.953 3.838 1 88.19 30 ARG B O 1
ATOM 728 N N . GLU B 1 31 ? 4.285 21.969 5.746 1 93.12 31 GLU B N 1
ATOM 729 C CA . GLU B 1 31 ? 5.383 22.609 6.465 1 93.12 31 GLU B CA 1
ATOM 730 C C . GLU B 1 31 ? 6.496 21.609 6.773 1 93.12 31 GLU B C 1
ATOM 732 O O . GLU B 1 31 ? 7.605 22 7.137 1 93.12 31 GLU B O 1
ATOM 737 N N . ILE B 1 32 ? 6.203 20.344 6.66 1 94 32 ILE B N 1
ATOM 738 C CA . ILE B 1 32 ? 7.203 19.312 6.938 1 94 32 ILE B CA 1
ATOM 739 C C . ILE B 1 32 ? 8.242 19.281 5.816 1 94 32 ILE B C 1
ATOM 741 O O . ILE B 1 32 ? 7.891 19.172 4.641 1 94 32 ILE B O 1
ATOM 745 N N . GLU B 1 33 ? 9.453 19.469 6.207 1 95.81 33 GLU B N 1
ATOM 746 C CA . GLU B 1 33 ? 10.586 19.297 5.297 1 95.81 33 GLU B CA 1
ATOM 747 C C . GLU B 1 33 ? 11.305 17.969 5.566 1 95.81 33 GLU B C 1
ATOM 749 O O . GLU B 1 33 ? 11.961 17.828 6.598 1 95.81 33 GLU B O 1
ATOM 754 N N . PRO B 1 34 ? 11.195 17.078 4.637 1 96.44 34 PRO B N 1
ATOM 755 C CA . PRO B 1 34 ? 11.867 15.805 4.887 1 96.44 34 PRO B CA 1
ATOM 756 C C . PRO B 1 34 ? 13.383 15.945 4.996 1 96.44 34 PRO B C 1
ATOM 758 O O . PRO B 1 34 ? 13.984 16.781 4.312 1 96.44 34 PRO B O 1
ATOM 761 N N . THR B 1 35 ? 13.93 15.148 5.883 1 97.75 35 THR B N 1
ATOM 762 C CA . THR B 1 35 ? 15.391 15.094 5.984 1 97.75 35 THR B CA 1
ATOM 763 C C . THR B 1 35 ? 15.992 14.414 4.758 1 97.75 35 THR B C 1
ATOM 765 O O . THR B 1 35 ? 15.281 13.758 3.996 1 97.75 35 THR B O 1
ATOM 768 N N . ALA B 1 36 ? 17.266 14.555 4.559 1 97.44 36 ALA B N 1
ATOM 769 C CA . ALA B 1 36 ? 17.969 13.875 3.473 1 97.44 36 ALA B CA 1
ATOM 770 C C . ALA B 1 36 ? 17.812 12.359 3.592 1 97.44 36 ALA B C 1
ATOM 772 O O . ALA B 1 36 ? 17.625 11.664 2.59 1 97.44 36 ALA B O 1
ATOM 773 N N . GLU B 1 37 ? 17.906 11.906 4.801 1 98.25 37 GLU B N 1
ATOM 774 C CA . GLU B 1 37 ? 17.766 10.477 5.055 1 98.25 37 GLU B CA 1
ATOM 775 C C . GLU B 1 37 ? 16.359 9.984 4.672 1 98.25 37 GLU B C 1
ATOM 777 O O . GLU B 1 37 ? 16.219 8.906 4.094 1 98.25 37 GLU B O 1
ATOM 782 N N . ALA B 1 38 ? 15.336 10.672 4.918 1 97.75 38 ALA B N 1
ATOM 783 C CA . ALA B 1 38 ? 13.969 10.297 4.59 1 97.75 38 ALA B CA 1
ATOM 784 C C . ALA B 1 38 ? 13.75 10.266 3.078 1 97.75 38 ALA B C 1
ATOM 786 O O . ALA B 1 38 ? 13.094 9.367 2.557 1 97.75 38 ALA B O 1
ATOM 787 N N . ARG B 1 39 ? 14.352 11.219 2.412 1 98.19 39 ARG B N 1
ATOM 788 C CA . ARG B 1 39 ? 14.242 11.273 0.959 1 98.19 39 ARG B CA 1
ATOM 789 C C . ARG B 1 39 ? 14.945 10.094 0.308 1 98.19 39 ARG B C 1
ATOM 791 O O . ARG B 1 39 ? 14.438 9.508 -0.653 1 98.19 39 ARG B O 1
ATOM 798 N N . GLU B 1 40 ? 16.062 9.812 0.872 1 98.56 40 GLU B N 1
ATOM 799 C CA . GLU B 1 40 ? 16.797 8.672 0.339 1 98.56 40 GLU B CA 1
ATOM 800 C C . GLU B 1 40 ? 16.031 7.371 0.559 1 98.56 40 GLU B C 1
ATOM 802 O O . GLU B 1 40 ? 15.961 6.527 -0.338 1 98.56 40 GLU B O 1
ATOM 807 N N . ASN B 1 41 ? 15.492 7.188 1.748 1 98.75 41 ASN B N 1
ATOM 808 C CA . ASN B 1 41 ? 14.688 6.008 2.045 1 98.75 41 ASN B CA 1
ATOM 809 C C . ASN B 1 41 ? 13.484 5.902 1.113 1 98.75 41 ASN B C 1
ATOM 811 O O . ASN B 1 41 ? 13.148 4.816 0.642 1 98.75 41 ASN B O 1
ATOM 815 N N . TYR B 1 42 ? 12.891 6.996 0.812 1 98.81 42 TYR B N 1
ATOM 816 C CA . TYR B 1 42 ? 11.773 7.047 -0.126 1 98.81 42 TYR B CA 1
ATOM 817 C C . TYR B 1 42 ? 12.203 6.562 -1.507 1 98.81 42 TYR B C 1
ATOM 819 O O . TYR B 1 42 ? 11.547 5.695 -2.098 1 98.81 42 TYR B O 1
ATOM 827 N N . HIS B 1 43 ? 13.273 7.059 -1.977 1 98.81 43 HIS B N 1
ATOM 828 C CA . HIS B 1 43 ? 13.758 6.688 -3.305 1 98.81 43 HIS B CA 1
ATOM 829 C C . HIS B 1 43 ? 14.07 5.199 -3.383 1 98.81 43 HIS B C 1
ATOM 831 O O . HIS B 1 43 ? 13.727 4.539 -4.363 1 98.81 43 HIS B O 1
ATOM 837 N N . ARG B 1 44 ? 14.711 4.668 -2.322 1 98.88 44 ARG B N 1
ATOM 838 C CA . ARG B 1 44 ? 15.031 3.242 -2.287 1 98.88 44 ARG B CA 1
ATOM 839 C C . ARG B 1 44 ? 13.758 2.4 -2.33 1 98.88 44 ARG B C 1
ATOM 841 O O . ARG B 1 44 ? 13.695 1.398 -3.045 1 98.88 44 ARG B O 1
ATOM 848 N N . LYS B 1 45 ? 12.766 2.859 -1.637 1 98.94 45 LYS B N 1
ATOM 849 C CA . LYS B 1 45 ? 11.523 2.105 -1.554 1 98.94 45 LYS B CA 1
ATOM 850 C C . LYS B 1 45 ? 10.734 2.207 -2.855 1 98.94 45 LYS B C 1
ATOM 852 O O . LYS B 1 45 ? 10.07 1.249 -3.26 1 98.94 45 LYS B O 1
ATOM 857 N N . VAL B 1 46 ? 10.797 3.332 -3.525 1 98.94 46 VAL B N 1
ATOM 858 C CA . VAL B 1 46 ? 10.18 3.463 -4.84 1 98.94 46 VAL B CA 1
ATOM 859 C C . VAL B 1 46 ? 10.805 2.455 -5.805 1 98.94 46 VAL B C 1
ATOM 861 O O . VAL B 1 46 ? 10.094 1.742 -6.512 1 98.94 46 VAL B O 1
ATOM 864 N N . MET B 1 47 ? 12.094 2.395 -5.758 1 98.88 47 MET B N 1
ATOM 865 C CA . MET B 1 47 ? 12.797 1.482 -6.656 1 98.88 47 MET B CA 1
ATOM 866 C C . MET B 1 47 ? 12.453 0.032 -6.336 1 98.88 47 MET B C 1
ATOM 868 O O . MET B 1 47 ? 12.242 -0.774 -7.246 1 98.88 47 MET B O 1
ATOM 872 N N . ARG B 1 48 ? 12.391 -0.294 -5.051 1 98.94 48 ARG B N 1
ATOM 873 C CA . ARG B 1 48 ? 12.055 -1.653 -4.637 1 98.94 48 ARG B CA 1
ATOM 874 C C . ARG B 1 48 ? 10.641 -2.021 -5.059 1 98.94 48 ARG B C 1
ATOM 876 O O . ARG B 1 48 ? 10.391 -3.143 -5.508 1 98.94 48 ARG B O 1
ATOM 883 N N . LYS B 1 49 ? 9.727 -1.1 -4.934 1 98.94 49 LYS B N 1
ATOM 884 C CA . LYS B 1 49 ? 8.352 -1.333 -5.375 1 98.94 49 LYS B CA 1
ATOM 885 C C . LYS B 1 49 ? 8.297 -1.623 -6.87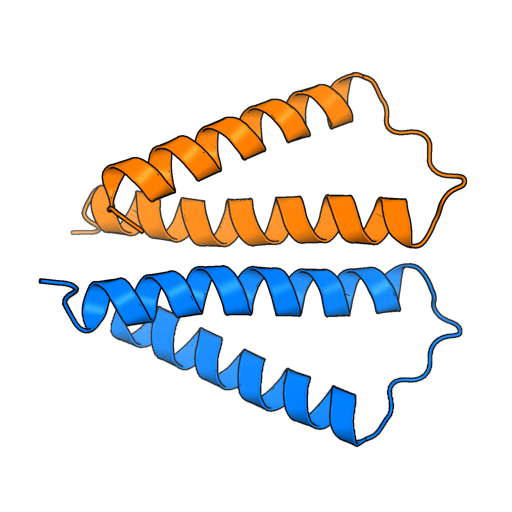1 1 98.94 49 LYS B C 1
ATOM 887 O O . LYS B 1 49 ? 7.633 -2.566 -7.305 1 98.94 49 LYS B O 1
ATOM 892 N N . MET B 1 50 ? 8.992 -0.835 -7.617 1 98.81 50 MET B N 1
ATOM 893 C CA . MET B 1 50 ? 9.008 -1.015 -9.062 1 98.81 50 MET B CA 1
ATOM 894 C C . MET B 1 50 ? 9.594 -2.371 -9.438 1 98.81 50 MET B C 1
ATOM 896 O O . MET B 1 50 ? 9.086 -3.049 -10.336 1 98.81 50 MET B O 1
ATOM 900 N N . GLU B 1 51 ? 10.656 -2.715 -8.789 1 98.81 51 GLU B N 1
ATOM 901 C CA . GLU B 1 51 ? 11.297 -4.008 -9.023 1 98.81 51 GLU B CA 1
ATOM 902 C C . GLU B 1 51 ? 10.328 -5.156 -8.766 1 98.81 51 GLU B C 1
ATOM 904 O O . GLU B 1 51 ? 10.18 -6.055 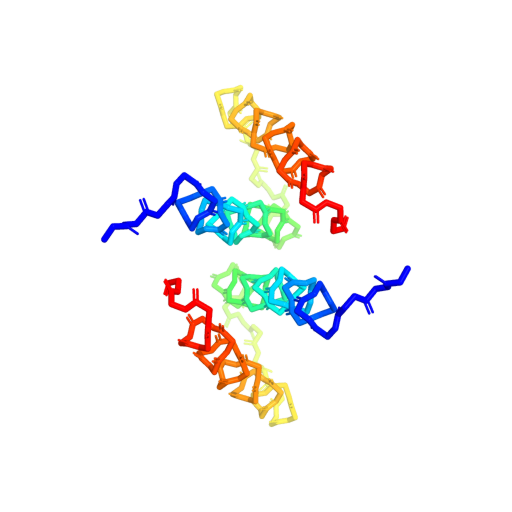-9.602 1 98.81 51 GLU B O 1
ATOM 909 N N . LEU B 1 52 ? 9.617 -5.094 -7.68 1 98.5 52 LEU B N 1
ATOM 910 C CA . LEU B 1 52 ? 8.719 -6.172 -7.289 1 98.5 52 LEU B CA 1
ATOM 911 C C . LEU B 1 52 ? 7.484 -6.203 -8.188 1 98.5 52 LEU B C 1
ATOM 913 O O . LEU B 1 52 ? 7.008 -7.277 -8.562 1 98.5 52 LEU B O 1
ATOM 917 N N . MET B 1 53 ? 6.996 -5.07 -8.547 1 98.44 53 MET B N 1
ATOM 918 C CA . MET B 1 53 ? 5.879 -5.004 -9.484 1 98.44 53 MET B CA 1
ATOM 919 C C . MET B 1 53 ? 6.266 -5.613 -10.828 1 98.44 53 MET B C 1
ATOM 921 O O . MET B 1 53 ? 5.469 -6.324 -11.445 1 98.44 53 MET B O 1
ATOM 925 N N . GLY B 1 54 ? 7.434 -5.258 -11.281 1 97.81 54 GLY B N 1
ATOM 926 C CA . GLY B 1 54 ? 7.926 -5.816 -12.531 1 97.81 54 GLY B CA 1
ATOM 927 C C . GLY B 1 54 ? 8.148 -7.316 -12.469 1 97.81 54 GLY B C 1
ATOM 928 O O . GLY B 1 54 ? 7.766 -8.047 -13.391 1 97.81 54 GLY B O 1
ATOM 929 N N . LYS B 1 55 ? 8.781 -7.781 -11.414 1 96.94 55 LYS B N 1
ATOM 930 C CA . LYS B 1 55 ? 9.109 -9.195 -11.227 1 96.94 55 LYS B CA 1
ATOM 931 C C . LYS B 1 55 ? 7.863 -10.062 -11.281 1 96.94 55 LYS B C 1
ATOM 933 O O . LYS B 1 55 ? 7.891 -11.164 -11.828 1 96.94 55 LYS B O 1
ATOM 938 N N . TYR B 1 56 ? 6.77 -9.523 -10.742 1 95.88 56 TYR B N 1
ATOM 939 C CA . TYR B 1 56 ? 5.551 -10.32 -10.641 1 95.88 56 TYR B CA 1
ATOM 940 C C . TYR B 1 56 ? 4.516 -9.867 -11.664 1 95.88 56 TYR B C 1
ATOM 942 O O . TYR B 1 56 ? 3.355 -10.273 -11.602 1 95.88 56 TYR B O 1
ATOM 950 N N . GLU B 1 57 ? 4.965 -9.023 -12.555 1 95.62 57 GLU B N 1
ATOM 951 C CA . GLU B 1 57 ? 4.164 -8.547 -13.672 1 95.62 57 GLU B CA 1
ATOM 952 C C . GLU B 1 57 ? 2.865 -7.906 -13.188 1 95.62 57 GLU B C 1
ATOM 954 O O . GLU B 1 57 ? 1.786 -8.227 -13.695 1 95.62 57 GLU B O 1
ATOM 959 N N . LEU B 1 58 ? 2.99 -7.152 -12.258 1 96 58 LEU B N 1
ATOM 960 C CA . LEU B 1 58 ? 1.854 -6.445 -11.68 1 96 58 LEU B CA 1
ATOM 961 C C . L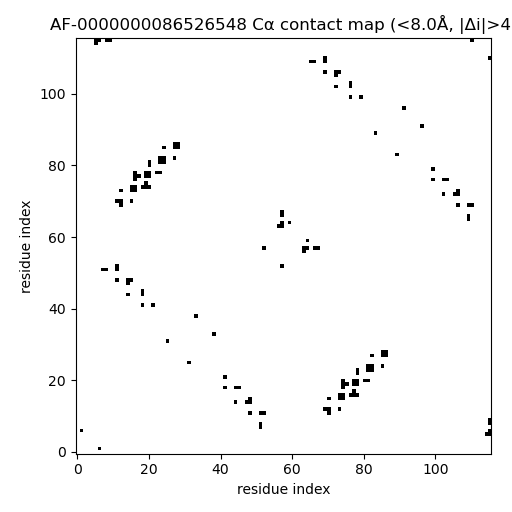EU B 1 58 ? 1.781 -5.012 -12.203 1 96 58 LEU B C 1
ATOM 963 O O . LEU B 1 58 ? 2.799 -4.438 -12.594 1 96 58 LEU B O 1
#

Foldseek 3Di:
DCPPLNVLVVLLVVLVVVLVVVVVVCVVPVVDDDDPVVVVVNVVSVVSNVVSCVVVVD/DCDPLNVLVVLLVVLVVVLVVVVVVCVVPVVDDDDPVVVVVNVVSVVSNVVSCVVVVD

Radius of gyration: 15.49 Å; Cα contacts (8 Å, |Δi|>4): 79; chains: 2; bounding box: 38×46×32 Å

Sequence (116 aa):
MWTQARAELRELVEVTAWLATYEATLAAKREIEPTAEARENYHRKVMRKMELMGKYELMWTQARAELRELVEVTAWLATYEATLAAKREIEPTAEARENYHRKVMRKMELMGKYEL

Solvent-accessible surface area (backbone atoms only — not comparable to full-atom values): 6327 Å² total; per-residue (Å²): 130,84,45,71,64,47,56,50,51,43,47,43,45,51,46,38,26,51,53,26,26,54,53,27,35,44,68,55,36,69,84,62,73,79,51,72,67,56,50,50,52,48,52,54,45,51,52,52,43,52,51,51,29,58,76,66,67,85,130,84,45,72,64,44,55,49,53,43,48,43,46,50,47,38,25,51,52,27,27,54,53,27,33,45,68,54,35,70,85,62,74,77,51,72,68,56,52,51,53,48,53,54,44,52,52,51,44,52,50,52,29,58,76,66,68,86